Protein AF-A0A971KBB1-F1 (afdb_monomer_lite)

Secondary structure (DSSP, 8-state):
---HHHHTTTHHHHHHHHHHHHTTHHHHHHHHHHHHHTT-TTTHHHHHHHHGGGGTT---SS-SS-GGGGTTHHHHHHHH-

Sequence (81 aa):
MTTRAWEDRDYFLKADRFRLDWEWVTPAAQQLSKVILNERWNELPEVLAELAPRFADISIAKMTRPPETWAGAYRELTQKG

pLDDT: mean 86.5, std 11.85, range [46.81, 96.69]

Foldseek 3Di:
DPCPVVVVVCVVVVVVVVCVLCVVVVVLVVVLLVCLLVVVVVCNVVSVVVCCVVCVVPDDPDDPDDPVVCVCVSVVSNVVD

Radius of gyration: 18.1 Å; chains: 1; bounding box: 50×35×38 Å

Structure (mmCIF, N/CA/C/O backbone):
data_AF-A0A971KBB1-F1
#
_entry.id   AF-A0A971KBB1-F1
#
loop_
_atom_site.group_PDB
_atom_site.id
_atom_site.type_symbol
_atom_site.label_atom_id
_atom_site.label_alt_id
_atom_site.label_comp_id
_atom_site.label_asym_id
_atom_site.label_entity_id
_atom_site.label_seq_id
_atom_site.pdbx_PDB_ins_code
_atom_site.Cartn_x
_atom_site.Cartn_y
_atom_site.Cartn_z
_atom_site.occupancy
_atom_site.B_iso_or_equiv
_atom_site.auth_seq_id
_atom_site.auth_comp_id
_atom_site.auth_asym_id
_atom_site.auth_atom_id
_atom_site.pdbx_PDB_model_num
ATOM 1 N N . MET A 1 1 ? 33.771 18.073 -12.276 1.00 46.81 1 MET A N 1
ATOM 2 C CA . MET A 1 1 ? 32.389 17.982 -12.798 1.00 46.81 1 MET A CA 1
ATOM 3 C C . MET A 1 1 ? 32.026 16.508 -12.897 1.00 46.81 1 MET A C 1
ATOM 5 O O . MET A 1 1 ? 32.583 15.825 -13.744 1.00 46.81 1 MET A O 1
ATOM 9 N N . THR A 1 2 ? 31.191 16.000 -11.988 1.00 54.16 2 THR A N 1
ATOM 10 C CA . THR A 1 2 ? 31.010 14.546 -11.748 1.00 54.16 2 THR A CA 1
ATOM 11 C C . THR A 1 2 ? 29.676 13.999 -12.290 1.00 54.16 2 THR A C 1
ATOM 13 O O . THR A 1 2 ? 29.317 12.857 -12.036 1.00 54.16 2 THR A O 1
ATOM 16 N N . THR A 1 3 ? 28.933 14.778 -13.078 1.00 59.12 3 THR A N 1
ATOM 17 C CA . THR A 1 3 ? 27.618 14.382 -13.625 1.00 59.12 3 THR A CA 1
ATOM 18 C C . THR A 1 3 ? 27.691 13.612 -14.949 1.00 59.12 3 THR A C 1
ATOM 20 O O . THR A 1 3 ? 26.763 12.885 -15.280 1.00 59.12 3 THR A O 1
ATOM 23 N N . ARG A 1 4 ? 28.815 13.687 -15.674 1.00 56.59 4 ARG A N 1
ATOM 24 C CA . ARG A 1 4 ? 28.948 13.154 -17.045 1.00 56.59 4 ARG A CA 1
ATOM 25 C C . ARG A 1 4 ? 28.770 11.631 -17.146 1.00 56.59 4 ARG A C 1
ATOM 27 O O . ARG A 1 4 ? 28.177 11.135 -18.091 1.00 56.59 4 ARG A O 1
ATOM 34 N N . ALA A 1 5 ? 29.201 10.885 -16.126 1.00 60.81 5 ALA A N 1
ATOM 35 C CA . ALA A 1 5 ? 29.024 9.429 -16.080 1.00 60.81 5 ALA A CA 1
ATOM 36 C C . ALA A 1 5 ? 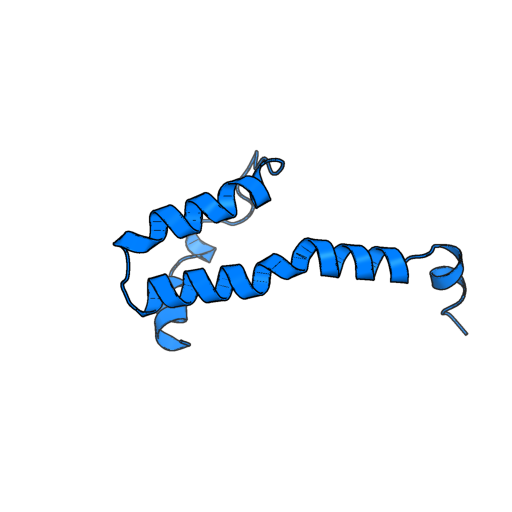27.557 8.985 -15.875 1.00 60.81 5 ALA A C 1
ATOM 38 O O . ALA A 1 5 ? 27.229 7.829 -16.142 1.00 60.81 5 ALA A O 1
ATOM 39 N N . TRP A 1 6 ? 26.686 9.878 -15.381 1.00 59.38 6 TRP A N 1
ATOM 40 C CA . TRP A 1 6 ? 25.254 9.611 -15.201 1.00 59.38 6 TRP A CA 1
ATOM 41 C C . TRP A 1 6 ? 24.444 9.903 -16.467 1.00 59.38 6 TRP A C 1
ATOM 43 O O . TRP A 1 6 ? 23.463 9.206 -16.731 1.00 59.38 6 TRP A O 1
ATOM 53 N N . GLU A 1 7 ? 24.876 10.900 -17.242 1.00 59.66 7 GLU A N 1
ATOM 54 C CA . GLU A 1 7 ? 24.271 11.289 -18.520 1.00 59.66 7 GLU A CA 1
ATOM 55 C C . GLU A 1 7 ? 24.504 10.224 -19.599 1.00 59.66 7 GLU A C 1
ATOM 57 O O . GLU A 1 7 ? 23.547 9.810 -20.242 1.00 59.66 7 GLU A O 1
ATOM 62 N N . ASP A 1 8 ? 25.714 9.661 -19.699 1.00 62.50 8 ASP A N 1
ATOM 63 C CA . ASP A 1 8 ? 26.049 8.628 -20.700 1.00 62.50 8 ASP A CA 1
ATOM 64 C C . ASP A 1 8 ? 25.289 7.292 -20.517 1.00 62.50 8 ASP A C 1
ATOM 66 O O . ASP A 1 8 ? 25.399 6.387 -21.343 1.00 62.50 8 ASP A O 1
ATOM 70 N N . ARG A 1 9 ? 24.550 7.119 -19.411 1.00 68.00 9 ARG A N 1
ATOM 71 C CA . ARG A 1 9 ? 23.857 5.863 -19.054 1.00 68.00 9 ARG A CA 1
ATOM 72 C C . ARG A 1 9 ? 22.339 5.997 -18.909 1.00 68.00 9 ARG A C 1
ATOM 74 O O . ARG A 1 9 ? 21.690 5.043 -18.448 1.00 68.00 9 ARG A O 1
ATOM 81 N N . ASP A 1 10 ? 21.789 7.159 -19.271 1.00 71.25 10 ASP A N 1
ATOM 82 C CA . ASP A 1 10 ? 20.357 7.480 -19.211 1.00 71.25 10 ASP A CA 1
ATOM 83 C C . ASP A 1 10 ? 19.721 7.219 -17.832 1.00 71.25 10 ASP A C 1
ATOM 85 O O . ASP A 1 10 ? 18.539 6.885 -17.709 1.00 71.25 10 ASP A O 1
ATOM 89 N N . TYR A 1 11 ? 20.497 7.337 -16.748 1.00 74.50 11 TYR A N 1
ATOM 90 C CA . TYR A 1 11 ? 19.999 7.000 -15.410 1.00 74.50 11 TYR A CA 1
ATOM 91 C C . TYR A 1 11 ? 18.878 7.934 -14.944 1.00 74.50 11 TYR A C 1
ATOM 93 O O . TYR A 1 11 ? 17.994 7.487 -14.217 1.00 74.50 11 TYR A O 1
ATOM 101 N N . PHE A 1 12 ? 18.867 9.192 -15.391 1.00 74.88 12 PHE A N 1
ATOM 102 C CA . PHE A 1 12 ? 17.773 10.124 -15.104 1.00 74.88 12 PHE A CA 1
ATOM 103 C C . PHE A 1 12 ? 16.460 9.688 -15.765 1.00 74.88 12 PHE A C 1
ATOM 105 O O . PHE A 1 12 ? 15.427 9.705 -15.105 1.00 74.88 12 PHE A O 1
ATOM 112 N N . LEU A 1 13 ? 16.505 9.208 -17.014 1.00 78.56 13 LEU A N 1
ATOM 113 C CA . LEU A 1 13 ? 15.330 8.673 -17.712 1.00 78.56 13 LEU A CA 1
ATOM 114 C C . LEU A 1 13 ? 14.812 7.396 -17.044 1.00 78.56 13 LEU A C 1
ATOM 116 O O . LEU A 1 13 ? 13.608 7.226 -16.880 1.00 78.56 13 LEU A O 1
ATOM 120 N N . LYS A 1 14 ? 15.716 6.514 -16.598 1.00 80.31 14 LYS A N 1
ATOM 121 C CA . LYS A 1 14 ? 15.341 5.319 -15.824 1.00 80.31 14 LYS A CA 1
ATOM 122 C C . LYS A 1 14 ? 14.705 5.691 -14.489 1.00 80.31 14 LYS A C 1
ATOM 124 O O . LYS A 1 14 ? 13.687 5.116 -14.127 1.00 80.31 14 LYS A O 1
ATOM 129 N N . ALA A 1 15 ? 15.282 6.646 -13.763 1.00 80.06 15 ALA A N 1
ATOM 130 C CA . ALA A 1 15 ? 14.728 7.112 -12.497 1.00 80.06 15 ALA A CA 1
ATOM 131 C C . ALA A 1 15 ? 13.334 7.726 -12.679 1.00 80.06 15 ALA A C 1
ATOM 133 O O . ALA A 1 15 ? 12.452 7.473 -11.865 1.00 80.06 15 ALA A O 1
ATOM 134 N N . ASP A 1 16 ? 13.121 8.491 -13.749 1.00 84.38 16 ASP A N 1
ATOM 135 C CA . ASP A 1 16 ? 11.823 9.096 -14.044 1.00 84.38 16 ASP A CA 1
ATOM 136 C C . ASP A 1 16 ? 10.773 8.052 -14.449 1.00 84.38 16 ASP A C 1
ATOM 138 O O . ASP A 1 16 ? 9.669 8.042 -13.908 1.00 84.38 16 ASP A O 1
ATOM 142 N N . ARG A 1 17 ? 11.160 7.076 -15.283 1.00 85.69 17 ARG A N 1
ATOM 143 C CA . ARG A 1 17 ? 10.350 5.887 -15.591 1.00 85.69 17 ARG A CA 1
ATOM 144 C C . ARG A 1 17 ? 9.897 5.175 -14.314 1.00 85.69 17 ARG A C 1
ATOM 146 O O . ARG A 1 17 ? 8.713 4.906 -14.159 1.00 85.69 17 ARG A O 1
ATOM 153 N N . PHE A 1 18 ? 10.817 4.939 -13.376 1.00 84.38 18 PHE A N 1
ATOM 154 C CA . PHE A 1 18 ? 10.472 4.321 -12.096 1.00 84.38 18 PHE A CA 1
ATOM 155 C C . PHE A 1 18 ? 9.502 5.172 -11.271 1.00 84.38 18 PHE A C 1
ATOM 157 O O . PHE A 1 18 ? 8.638 4.610 -10.611 1.00 84.38 18 PHE A O 1
ATOM 164 N N . ARG A 1 19 ? 9.596 6.506 -11.294 1.00 86.06 19 ARG A N 1
ATOM 165 C CA . ARG A 1 19 ? 8.607 7.351 -10.600 1.00 86.06 19 ARG A CA 1
ATOM 166 C C . ARG A 1 19 ? 7.216 7.190 -11.201 1.00 86.06 19 ARG A C 1
ATOM 168 O O . ARG A 1 19 ? 6.272 7.007 -10.443 1.00 86.06 19 ARG A O 1
ATOM 175 N N . LEU A 1 20 ? 7.108 7.207 -12.530 1.00 88.44 20 LEU A N 1
ATOM 176 C CA . LEU A 1 20 ? 5.840 7.003 -13.236 1.00 88.44 20 LEU A CA 1
ATOM 177 C C . LEU A 1 20 ? 5.253 5.612 -12.954 1.00 88.44 20 LEU A C 1
ATOM 179 O O . LEU A 1 20 ? 4.067 5.482 -12.667 1.00 88.44 20 LEU A O 1
ATOM 183 N N . ASP A 1 21 ? 6.088 4.571 -12.943 1.00 88.38 21 ASP A N 1
ATOM 184 C CA . ASP A 1 21 ? 5.647 3.207 -12.626 1.00 88.38 21 ASP A CA 1
ATOM 185 C C . ASP A 1 21 ? 5.118 3.081 -11.178 1.00 88.38 21 ASP A C 1
ATOM 187 O O . ASP A 1 21 ? 4.296 2.209 -10.889 1.00 88.38 21 ASP A O 1
ATOM 191 N N . TRP A 1 22 ? 5.554 3.964 -10.271 1.00 90.75 22 TRP A N 1
ATOM 192 C CA . TRP A 1 22 ? 5.188 3.983 -8.848 1.00 90.75 22 TRP A CA 1
ATOM 193 C C . TRP A 1 22 ? 4.196 5.092 -8.464 1.00 90.75 22 TRP A C 1
ATOM 195 O O . TRP A 1 22 ? 3.799 5.175 -7.300 1.00 90.75 22 TRP A O 1
ATOM 205 N N . GLU A 1 23 ? 3.735 5.905 -9.418 1.00 93.62 23 GLU A N 1
ATOM 206 C CA . GLU A 1 23 ? 2.829 7.037 -9.161 1.00 93.62 23 GLU A CA 1
ATOM 207 C C . GLU A 1 23 ? 1.515 6.608 -8.494 1.00 93.62 23 GLU A C 1
ATOM 209 O O . GLU A 1 23 ? 0.913 7.364 -7.735 1.00 93.62 23 GLU A O 1
ATOM 214 N N . TRP A 1 24 ? 1.090 5.366 -8.730 1.00 93.88 24 TRP A N 1
ATOM 215 C CA . TRP A 1 24 ? -0.127 4.792 -8.159 1.00 93.88 24 TRP A CA 1
ATOM 216 C C . TRP A 1 24 ? -0.064 4.589 -6.638 1.00 93.88 24 TRP A C 1
ATOM 218 O O . TRP A 1 24 ? -1.111 4.495 -5.999 1.00 93.88 24 TRP A O 1
ATOM 228 N N . VAL A 1 25 ? 1.129 4.511 -6.035 1.00 94.56 25 VAL A N 1
ATOM 229 C CA . VAL A 1 25 ? 1.280 4.117 -4.623 1.00 94.56 25 VAL A CA 1
ATOM 230 C C . VAL A 1 25 ? 0.704 5.156 -3.673 1.00 94.56 25 VAL A C 1
ATOM 232 O O . VAL A 1 25 ? -0.013 4.805 -2.737 1.00 94.56 25 VAL A O 1
ATOM 235 N N . THR A 1 26 ? 0.987 6.437 -3.904 1.00 93.88 26 THR A N 1
ATOM 236 C CA . THR A 1 26 ? 0.471 7.523 -3.063 1.00 93.88 26 THR A CA 1
ATOM 237 C C . THR A 1 26 ? -1.063 7.588 -3.048 1.00 93.88 26 THR A C 1
ATOM 239 O O . THR A 1 26 ? -1.622 7.556 -1.948 1.00 93.88 26 THR A O 1
ATOM 242 N N . PRO A 1 27 ? -1.777 7.647 -4.192 1.00 95.38 27 PRO A N 1
ATOM 243 C CA . PRO A 1 27 ? -3.238 7.681 -4.184 1.00 95.38 27 PRO A CA 1
ATOM 244 C C . PRO A 1 27 ? -3.849 6.398 -3.604 1.00 95.38 27 PRO A C 1
ATOM 246 O O . PRO A 1 27 ? -4.780 6.491 -2.806 1.00 95.38 27 PRO A O 1
ATOM 249 N N . ALA A 1 28 ? -3.282 5.223 -3.900 1.00 95.94 28 ALA A N 1
ATOM 250 C CA . ALA A 1 28 ? -3.711 3.957 -3.306 1.00 95.94 28 ALA A CA 1
ATOM 251 C C . ALA A 1 28 ? -3.602 3.956 -1.773 1.00 95.94 28 ALA A C 1
ATOM 253 O O . ALA A 1 28 ? -4.548 3.599 -1.070 1.00 95.94 28 ALA A O 1
ATOM 254 N N . ALA A 1 29 ? -2.461 4.398 -1.237 1.00 94.75 29 ALA A N 1
ATOM 255 C CA . ALA A 1 29 ? -2.253 4.490 0.203 1.00 94.75 29 ALA A CA 1
ATOM 256 C C . ALA A 1 29 ? -3.234 5.479 0.850 1.00 94.75 29 ALA A C 1
ATOM 258 O O . ALA A 1 29 ? -3.767 5.201 1.924 1.00 94.75 29 ALA A O 1
ATOM 259 N N . GLN A 1 30 ? -3.514 6.610 0.195 1.00 94.88 30 GLN A N 1
ATOM 260 C CA . GLN A 1 30 ? -4.492 7.590 0.674 1.00 94.88 30 GLN A CA 1
ATOM 261 C C . GLN A 1 30 ? -5.919 7.032 0.682 1.00 94.88 30 GLN A C 1
ATOM 263 O O . GLN A 1 30 ? -6.643 7.243 1.653 1.00 94.88 30 GLN A O 1
ATOM 268 N N . GLN A 1 31 ? -6.326 6.320 -0.370 1.00 95.69 31 GLN A N 1
ATOM 269 C CA . GLN A 1 31 ? -7.633 5.663 -0.456 1.00 95.69 31 GLN A CA 1
ATOM 270 C C . GLN A 1 31 ? -7.792 4.626 0.657 1.00 95.69 31 GLN A C 1
ATOM 272 O O . GLN A 1 31 ? -8.752 4.691 1.424 1.00 95.69 31 GLN A O 1
ATOM 277 N N . LEU A 1 32 ? -6.807 3.742 0.819 1.00 95.25 32 LEU A N 1
ATOM 278 C CA . LEU A 1 32 ? -6.819 2.725 1.867 1.00 95.25 32 LEU A CA 1
ATOM 279 C C . LEU A 1 32 ? -6.840 3.348 3.272 1.00 95.25 32 LEU A C 1
ATOM 281 O O . LEU A 1 32 ? -7.619 2.932 4.126 1.00 95.25 32 LEU A O 1
ATOM 285 N N . SER A 1 33 ? -6.042 4.396 3.499 1.00 94.50 33 SER A N 1
ATOM 286 C CA . SER A 1 33 ? -6.023 5.124 4.776 1.00 94.50 33 SER A CA 1
ATOM 287 C C . SER A 1 33 ? -7.384 5.745 5.086 1.00 94.50 33 SER A C 1
ATOM 289 O O . SER A 1 33 ? -7.863 5.628 6.207 1.00 94.50 33 SER A O 1
ATOM 291 N N . LYS A 1 34 ? -8.050 6.355 4.096 1.00 95.25 34 LYS A N 1
ATOM 292 C CA . LYS A 1 34 ? -9.397 6.919 4.266 1.00 95.25 34 LYS A CA 1
ATOM 293 C C . LYS A 1 34 ? -10.425 5.852 4.622 1.00 95.25 34 LYS A C 1
ATOM 295 O O . LYS A 1 34 ? -11.251 6.107 5.492 1.00 95.25 34 LYS A O 1
ATOM 300 N N . VAL A 1 35 ? -10.387 4.688 3.977 1.00 96.38 35 VAL A N 1
ATOM 301 C CA . VAL A 1 35 ? -11.300 3.577 4.292 1.00 96.38 35 VAL A CA 1
ATOM 302 C C . VAL A 1 35 ? -11.134 3.140 5.747 1.00 96.38 35 VAL A C 1
ATOM 304 O O . VAL A 1 35 ? -12.125 3.025 6.466 1.00 96.38 35 VAL A O 1
ATOM 307 N N . ILE A 1 36 ? -9.887 2.974 6.195 1.00 94.62 36 ILE A N 1
ATOM 308 C CA . ILE A 1 36 ? -9.564 2.549 7.562 1.00 94.62 36 ILE A CA 1
ATOM 309 C C . ILE A 1 36 ? -9.969 3.617 8.588 1.00 94.62 36 ILE A C 1
ATOM 311 O O . ILE A 1 36 ? -10.646 3.302 9.561 1.00 94.62 36 ILE A O 1
ATOM 315 N N . LEU A 1 37 ? -9.593 4.881 8.366 1.00 95.12 37 LEU A N 1
ATOM 316 C CA . LEU A 1 37 ? -9.856 5.984 9.301 1.00 95.12 37 LEU A CA 1
ATOM 317 C C . LEU A 1 37 ? -11.346 6.333 9.426 1.00 95.12 37 LEU A C 1
ATOM 319 O O . LEU A 1 37 ? -11.767 6.819 10.469 1.00 95.12 37 LEU A O 1
ATOM 323 N N . ASN A 1 38 ? -12.143 6.087 8.382 1.00 95.81 38 ASN A N 1
ATOM 324 C CA . ASN A 1 38 ? -13.594 6.304 8.402 1.00 95.81 38 ASN A CA 1
ATOM 325 C C . ASN A 1 38 ? -14.392 5.031 8.736 1.00 95.81 38 ASN A C 1
ATOM 327 O O . ASN A 1 38 ? -15.605 5.019 8.540 1.00 95.81 38 ASN A O 1
ATOM 331 N N . GLU A 1 39 ? -13.726 3.958 9.175 1.00 95.00 39 GLU A N 1
ATOM 332 C CA . GLU A 1 39 ? -14.346 2.681 9.557 1.00 95.00 39 GLU A CA 1
ATOM 333 C C . GLU A 1 39 ? -15.235 2.052 8.461 1.00 95.00 39 GLU A C 1
ATOM 335 O O . GLU A 1 39 ? -16.184 1.315 8.738 1.00 95.00 39 GLU A O 1
ATOM 340 N N . ARG A 1 40 ? -14.918 2.303 7.183 1.00 96.31 40 ARG A N 1
ATOM 341 C CA . ARG A 1 40 ? -15.679 1.809 6.019 1.00 96.31 40 ARG A CA 1
ATOM 342 C C . ARG A 1 40 ? -15.256 0.399 5.627 1.00 96.31 40 ARG A C 1
ATOM 344 O O . ARG A 1 40 ? -14.852 0.125 4.501 1.00 96.31 40 ARG A O 1
ATOM 351 N N . TRP A 1 41 ? -15.317 -0.522 6.580 1.00 94.56 41 TRP A N 1
ATOM 352 C CA . TRP A 1 41 ? -14.802 -1.886 6.420 1.00 94.56 41 TRP A CA 1
ATOM 353 C C . TRP A 1 41 ? -15.468 -2.676 5.285 1.00 94.56 41 TRP A C 1
ATOM 355 O O . TRP A 1 41 ? -14.870 -3.607 4.753 1.00 94.56 41 TRP A O 1
ATOM 365 N N . ASN A 1 42 ? -16.679 -2.288 4.885 1.00 96.69 42 ASN A N 1
ATOM 366 C CA . ASN A 1 42 ? -17.395 -2.830 3.731 1.00 96.69 42 ASN A CA 1
ATOM 367 C C . ASN A 1 42 ? -16.732 -2.499 2.380 1.00 96.69 42 ASN A C 1
ATOM 369 O O . ASN A 1 42 ? -16.859 -3.291 1.454 1.00 96.69 42 ASN A O 1
ATOM 373 N N . GLU A 1 43 ? -16.031 -1.367 2.266 1.00 95.38 43 GLU A N 1
ATOM 374 C CA . GLU A 1 43 ? -15.329 -0.931 1.044 1.00 95.38 43 GLU A CA 1
ATOM 375 C C . GLU A 1 43 ? -13.921 -1.550 0.938 1.00 95.38 43 GLU A C 1
ATOM 377 O O . GLU A 1 43 ? -13.342 -1.634 -0.144 1.00 95.38 43 GLU A O 1
ATOM 382 N N . LEU A 1 44 ? -13.360 -2.031 2.054 1.00 95.00 44 LEU A N 1
ATOM 383 C CA . LEU A 1 44 ? -11.991 -2.547 2.118 1.00 95.00 44 LEU A CA 1
ATOM 384 C C . LEU A 1 44 ? -11.696 -3.689 1.120 1.00 95.00 44 LEU A C 1
ATOM 386 O O . LEU A 1 44 ? -10.639 -3.636 0.488 1.00 95.00 44 LEU A O 1
ATOM 390 N N . PRO A 1 45 ? -12.563 -4.708 0.932 1.00 96.12 45 PRO A N 1
ATOM 391 C CA . PRO A 1 45 ? -12.289 -5.786 -0.019 1.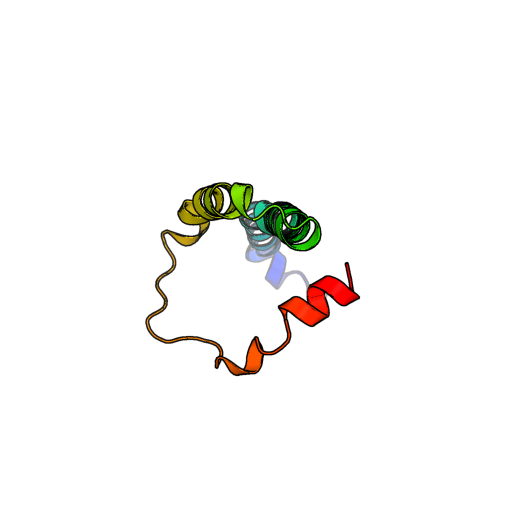00 96.12 45 PRO A CA 1
ATOM 392 C C . PRO A 1 45 ? -12.139 -5.298 -1.463 1.00 96.12 45 PRO A C 1
ATOM 394 O O . PRO A 1 45 ? -11.290 -5.810 -2.188 1.00 96.12 45 PRO A O 1
ATOM 397 N N . GLU A 1 46 ? -12.929 -4.302 -1.867 1.00 95.38 46 GLU A N 1
ATOM 398 C CA . GLU A 1 46 ? -12.880 -3.720 -3.211 1.00 95.38 46 GLU A CA 1
ATOM 399 C C . GLU A 1 46 ? -11.556 -2.983 -3.431 1.00 95.38 46 GLU A C 1
ATOM 401 O O . GLU A 1 46 ? -10.834 -3.287 -4.379 1.00 95.38 46 GLU A O 1
ATOM 406 N N . VAL A 1 47 ? -11.161 -2.125 -2.483 1.00 95.25 47 VAL A N 1
ATOM 407 C CA . VAL A 1 47 ? -9.870 -1.415 -2.533 1.00 95.25 47 VAL A CA 1
ATOM 408 C C . VAL A 1 47 ? -8.687 -2.388 -2.568 1.00 95.25 47 VAL A C 1
ATOM 410 O O . VAL A 1 47 ? -7.716 -2.170 -3.288 1.00 95.25 47 VAL A O 1
ATOM 413 N N . LEU A 1 48 ? -8.743 -3.492 -1.817 1.00 94.44 48 LEU A N 1
ATOM 414 C CA . LEU A 1 48 ? -7.695 -4.516 -1.862 1.00 94.44 48 LEU A CA 1
ATOM 415 C C . LEU A 1 48 ? -7.668 -5.269 -3.201 1.00 94.44 48 LEU A C 1
ATOM 417 O O . LEU A 1 48 ? -6.586 -5.600 -3.689 1.00 94.44 48 LEU A O 1
ATOM 421 N N . ALA A 1 49 ? -8.827 -5.525 -3.811 1.00 95.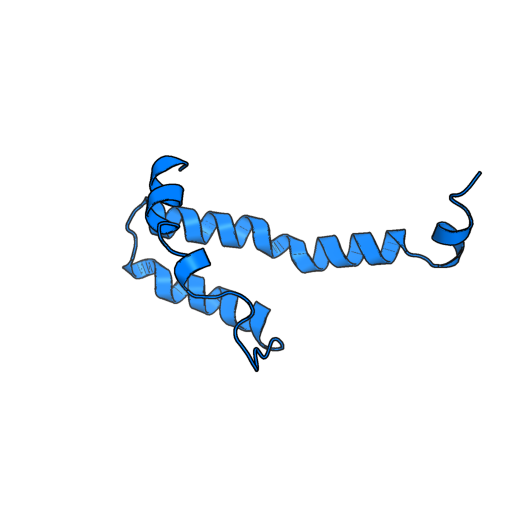19 49 ALA A N 1
ATOM 422 C CA . ALA A 1 49 ? -8.912 -6.170 -5.119 1.00 95.19 49 ALA A CA 1
ATOM 423 C C . ALA A 1 49 ? -8.317 -5.291 -6.232 1.00 95.19 49 ALA A C 1
ATOM 425 O O . ALA A 1 49 ? -7.601 -5.809 -7.088 1.00 95.19 49 ALA A O 1
ATOM 426 N N . GLU A 1 50 ? -8.525 -3.971 -6.182 1.00 94.25 50 GLU A N 1
ATOM 427 C CA . GLU A 1 50 ? -7.892 -3.007 -7.100 1.00 94.25 50 GLU A CA 1
ATOM 428 C C . GLU A 1 50 ? -6.356 -3.039 -7.023 1.00 94.25 50 GLU A C 1
ATOM 430 O O . GLU A 1 50 ? -5.665 -2.806 -8.019 1.00 94.25 50 GLU A O 1
ATOM 435 N N . LEU A 1 51 ? -5.807 -3.359 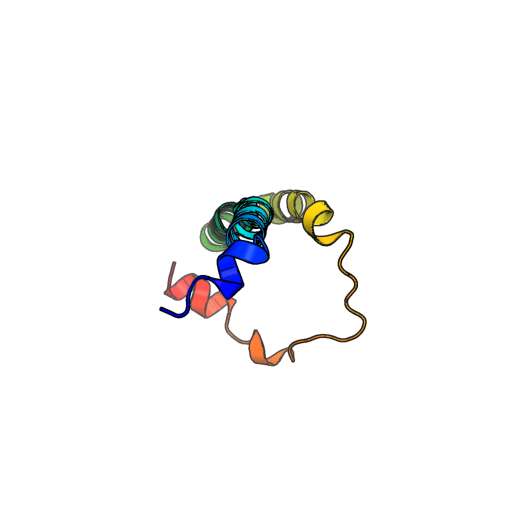-5.848 1.00 94.38 51 LEU A N 1
ATOM 436 C CA . LEU A 1 51 ? -4.367 -3.453 -5.624 1.00 94.38 51 LEU A CA 1
ATOM 437 C C . LEU A 1 51 ? -3.763 -4.782 -6.082 1.00 94.38 51 LEU A C 1
ATOM 439 O O . LEU A 1 51 ? -2.575 -4.820 -6.400 1.00 94.38 51 LEU A O 1
ATOM 443 N N . ALA A 1 52 ? -4.545 -5.861 -6.147 1.00 92.62 52 ALA A N 1
ATOM 444 C CA . ALA A 1 52 ? -4.030 -7.198 -6.441 1.00 92.62 52 ALA A CA 1
ATOM 445 C C . ALA A 1 52 ? -3.202 -7.281 -7.746 1.00 92.62 52 ALA A C 1
ATOM 447 O O . ALA A 1 52 ? -2.104 -7.842 -7.701 1.00 92.62 52 ALA A O 1
ATOM 448 N N . PRO A 1 53 ? -3.613 -6.670 -8.881 1.00 92.81 53 PRO A N 1
ATOM 449 C CA . PRO A 1 53 ? -2.818 -6.688 -10.110 1.00 92.81 53 PRO A CA 1
ATOM 450 C C . PRO A 1 53 ? -1.453 -6.001 -9.974 1.00 92.81 53 PRO A C 1
ATOM 452 O O . PRO A 1 53 ? -0.504 -6.399 -10.642 1.00 92.81 53 PRO A O 1
ATOM 455 N N . ARG A 1 54 ? -1.318 -4.996 -9.094 1.00 93.19 54 ARG A N 1
ATOM 456 C CA . ARG A 1 54 ? -0.045 -4.282 -8.868 1.00 93.19 54 ARG A CA 1
ATOM 457 C C . ARG A 1 54 ? 1.014 -5.163 -8.204 1.00 93.19 54 ARG A C 1
ATOM 459 O O . ARG A 1 54 ? 2.199 -4.865 -8.311 1.00 93.19 54 ARG A O 1
ATOM 466 N N . PHE A 1 55 ? 0.590 -6.238 -7.541 1.00 90.75 55 PHE A N 1
ATOM 467 C CA . PHE A 1 55 ? 1.461 -7.193 -6.858 1.00 90.75 55 PHE A CA 1
ATOM 468 C C . PHE A 1 55 ? 1.520 -8.561 -7.549 1.00 90.75 55 PHE A C 1
ATOM 470 O O . PHE A 1 55 ? 2.146 -9.470 -7.011 1.00 90.75 55 PHE A O 1
ATOM 477 N N . ALA A 1 56 ? 0.902 -8.722 -8.725 1.00 91.12 56 ALA A N 1
ATOM 478 C CA . ALA A 1 56 ? 0.784 -10.017 -9.401 1.00 91.12 56 ALA A CA 1
ATOM 479 C C . ALA A 1 56 ? 2.145 -10.674 -9.697 1.00 91.12 56 ALA A C 1
ATOM 481 O O . ALA A 1 56 ? 2.285 -11.888 -9.565 1.00 91.12 56 ALA A O 1
ATOM 482 N N . ASP A 1 57 ? 3.157 -9.866 -10.019 1.00 90.69 57 ASP A N 1
ATOM 483 C CA . ASP A 1 57 ? 4.515 -10.336 -10.319 1.00 90.69 57 ASP A CA 1
ATOM 484 C C . ASP A 1 57 ? 5.406 -10.465 -9.066 1.00 90.69 57 ASP A C 1
ATOM 486 O O . ASP A 1 57 ? 6.583 -10.823 -9.158 1.00 90.69 57 ASP A O 1
ATOM 490 N N . ILE A 1 58 ? 4.876 -10.160 -7.876 1.00 89.19 58 ILE A N 1
ATOM 491 C CA . ILE A 1 58 ? 5.631 -10.147 -6.620 1.00 89.19 58 ILE A CA 1
ATOM 492 C C . ILE A 1 58 ? 5.344 -11.430 -5.839 1.00 89.19 58 ILE A C 1
ATOM 494 O O . ILE A 1 58 ? 4.258 -11.632 -5.302 1.00 89.19 58 ILE A O 1
ATOM 498 N N . SER A 1 59 ? 6.365 -12.279 -5.704 1.00 86.75 59 SER A N 1
ATOM 499 C CA . SER A 1 59 ? 6.315 -13.486 -4.874 1.00 86.75 59 SER A CA 1
ATOM 500 C C . SER A 1 59 ? 7.237 -13.355 -3.664 1.00 86.75 59 SER A C 1
ATOM 502 O O . SER A 1 59 ? 8.437 -13.104 -3.797 1.00 86.75 59 SER A O 1
ATOM 504 N N . ILE A 1 60 ? 6.680 -13.525 -2.462 1.00 85.50 60 ILE A N 1
ATOM 505 C CA . ILE A 1 60 ? 7.424 -13.441 -1.201 1.00 85.50 60 ILE A CA 1
ATOM 506 C C . ILE A 1 60 ? 7.662 -14.859 -0.671 1.00 85.50 60 ILE A C 1
ATOM 508 O O . ILE A 1 60 ? 6.802 -15.440 -0.016 1.00 85.50 60 ILE A O 1
ATOM 512 N N . ALA A 1 61 ? 8.856 -15.407 -0.912 1.00 87.38 61 ALA A N 1
ATOM 513 C CA . ALA A 1 61 ? 9.242 -16.734 -0.410 1.00 87.38 61 ALA A CA 1
ATOM 514 C C . ALA A 1 61 ? 9.486 -16.762 1.113 1.00 87.38 61 ALA A C 1
ATOM 516 O O . ALA A 1 61 ? 9.354 -17.798 1.761 1.00 87.38 61 ALA A O 1
ATOM 517 N N . LYS A 1 62 ? 9.861 -15.618 1.693 1.00 89.12 62 LYS A N 1
ATOM 518 C CA . LYS A 1 62 ? 10.078 -15.436 3.130 1.00 89.12 62 LYS A CA 1
ATOM 519 C C . LYS A 1 62 ? 9.664 -14.026 3.516 1.00 89.12 62 LYS A C 1
ATOM 521 O O . LYS A 1 62 ? 10.057 -13.076 2.840 1.00 89.12 62 LYS A O 1
ATOM 526 N N . MET A 1 63 ? 8.918 -13.882 4.612 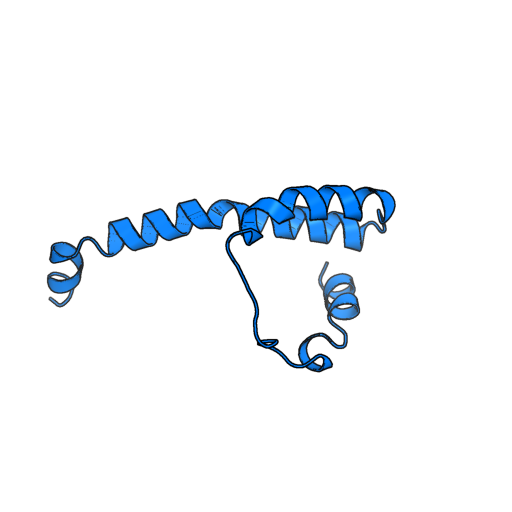1.00 85.81 63 MET A N 1
ATOM 527 C CA . MET A 1 63 ? 8.537 -12.553 5.090 1.00 85.81 63 MET A CA 1
ATOM 528 C C . MET A 1 63 ? 9.766 -11.689 5.365 1.00 85.81 63 MET A C 1
ATOM 530 O O . MET A 1 63 ? 10.716 -12.105 6.029 1.00 85.81 63 MET A O 1
ATOM 534 N N . THR A 1 64 ? 9.732 -10.472 4.828 1.00 86.81 64 THR A N 1
ATOM 535 C CA . THR A 1 64 ? 10.833 -9.501 4.883 1.00 86.81 64 THR A CA 1
AT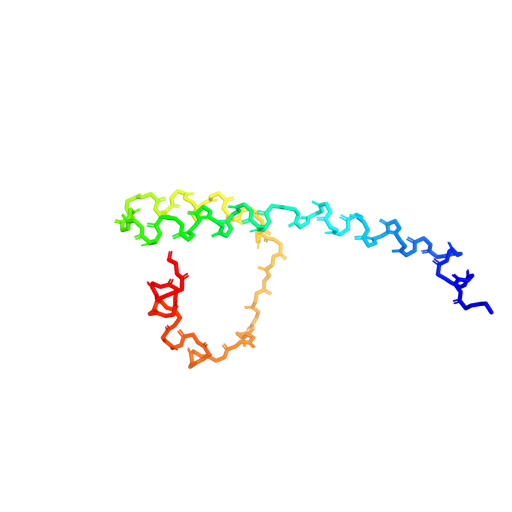OM 536 C C . THR A 1 64 ? 10.857 -8.706 6.187 1.00 86.81 64 THR A C 1
ATOM 538 O O . THR A 1 64 ? 11.848 -8.029 6.476 1.00 86.81 64 THR A O 1
ATOM 541 N N . ARG A 1 65 ? 9.775 -8.763 6.971 1.00 88.19 65 ARG A N 1
ATOM 542 C CA . ARG A 1 65 ? 9.622 -8.096 8.266 1.00 88.19 65 ARG A CA 1
ATOM 543 C C . ARG A 1 65 ? 8.963 -9.043 9.268 1.00 88.19 65 ARG A C 1
ATOM 545 O O . ARG A 1 65 ? 8.047 -9.769 8.878 1.00 88.19 65 ARG A O 1
ATOM 552 N N . PRO A 1 66 ? 9.414 -9.046 10.529 1.00 90.88 66 PRO A N 1
ATOM 553 C CA . PRO A 1 66 ? 8.792 -9.849 11.566 1.00 90.88 66 PRO A CA 1
ATOM 554 C C . PRO A 1 66 ? 7.499 -9.158 12.073 1.00 90.88 66 PRO A C 1
ATOM 556 O O . PRO A 1 66 ? 7.376 -7.933 11.932 1.00 90.88 66 PRO A O 1
ATOM 559 N N . PRO A 1 67 ? 6.511 -9.901 12.610 1.00 87.12 67 PRO A N 1
ATOM 560 C CA . PRO A 1 67 ? 5.182 -9.372 12.955 1.00 87.12 67 PRO A CA 1
ATOM 561 C C . PRO A 1 67 ? 5.202 -8.178 13.914 1.00 87.12 67 PRO A C 1
ATOM 563 O O . PRO A 1 67 ? 4.367 -7.281 13.819 1.00 87.12 67 PRO A O 1
ATOM 566 N N . GLU A 1 68 ? 6.191 -8.131 14.800 1.00 91.56 68 GLU A N 1
ATOM 567 C CA . GLU A 1 68 ? 6.380 -7.090 15.809 1.00 91.56 68 GLU A CA 1
ATOM 568 C C . GLU A 1 68 ? 6.637 -5.723 15.167 1.00 91.56 68 GLU A C 1
ATOM 570 O O . GLU A 1 68 ? 6.328 -4.699 15.766 1.00 91.56 68 GLU A O 1
ATOM 575 N N . THR A 1 69 ? 7.123 -5.697 13.919 1.00 91.06 69 THR A N 1
ATOM 576 C CA . THR A 1 69 ? 7.290 -4.454 13.142 1.00 91.06 69 THR A CA 1
ATOM 577 C C . THR A 1 69 ? 5.953 -3.751 12.898 1.00 91.06 69 THR A C 1
ATOM 579 O O . THR A 1 69 ? 5.914 -2.535 12.751 1.00 91.06 69 THR A O 1
ATOM 582 N N . TRP A 1 70 ? 4.855 -4.506 12.855 1.00 88.50 70 TRP A N 1
ATOM 583 C CA . TRP A 1 70 ? 3.514 -3.990 12.579 1.00 88.50 70 TRP A CA 1
ATOM 584 C C . TRP A 1 70 ? 2.696 -3.752 13.852 1.00 88.50 70 TRP A C 1
ATOM 586 O O . TRP A 1 70 ? 1.578 -3.233 13.786 1.00 88.50 70 TRP A O 1
ATOM 596 N N . ALA A 1 71 ? 3.229 -4.127 15.018 1.00 91.81 71 ALA A N 1
ATOM 597 C CA . ALA A 1 71 ? 2.534 -3.974 16.284 1.00 91.81 71 ALA A CA 1
ATOM 598 C C . ALA A 1 71 ? 2.244 -2.489 16.554 1.00 91.81 71 ALA A C 1
ATOM 600 O O . ALA A 1 71 ? 3.146 -1.664 16.639 1.00 91.81 71 ALA A O 1
ATOM 601 N N . GLY A 1 72 ? 0.961 -2.145 16.694 1.00 91.56 72 GLY A N 1
ATOM 602 C CA . GLY A 1 72 ? 0.531 -0.766 16.941 1.00 91.56 72 GLY A CA 1
ATOM 603 C C . GLY A 1 72 ? 0.373 0.109 15.694 1.00 91.56 72 GLY A C 1
ATOM 604 O O . GLY A 1 72 ? -0.091 1.234 15.844 1.00 91.56 72 GLY A O 1
ATOM 605 N N . ALA A 1 73 ? 0.636 -0.395 14.482 1.00 90.88 73 ALA A N 1
ATOM 606 C CA . ALA A 1 73 ? 0.521 0.387 13.245 1.00 90.88 73 ALA A CA 1
ATOM 607 C C . ALA A 1 73 ? -0.880 0.992 13.038 1.00 90.88 73 ALA A C 1
ATOM 609 O O . ALA A 1 73 ? -1.002 2.151 12.654 1.00 90.88 73 ALA A O 1
ATOM 610 N N . TYR A 1 74 ? -1.941 0.243 13.365 1.00 89.44 74 TYR A N 1
ATOM 611 C CA . TYR A 1 74 ? -3.312 0.767 13.331 1.00 89.44 74 TYR A CA 1
ATOM 612 C C . TYR A 1 74 ? -3.496 1.949 14.290 1.00 89.44 74 TYR A C 1
ATOM 614 O O . TYR A 1 74 ? -4.018 2.990 13.908 1.00 89.44 74 TYR A O 1
ATOM 622 N N . ARG A 1 75 ? -3.000 1.812 15.524 1.00 92.38 75 ARG A N 1
ATOM 623 C CA . ARG A 1 75 ? -3.075 2.867 16.539 1.00 92.38 75 ARG A CA 1
ATOM 624 C C . ARG A 1 75 ? -2.331 4.117 16.081 1.00 92.38 75 ARG A C 1
ATOM 626 O O . ARG A 1 75 ? -2.868 5.211 16.190 1.00 92.38 75 ARG A O 1
ATOM 633 N N . GLU A 1 76 ? -1.126 3.953 15.540 1.00 92.31 76 GLU A N 1
ATOM 634 C CA . GLU A 1 76 ? -0.365 5.069 14.980 1.00 92.31 76 GLU A CA 1
ATOM 635 C C . GLU A 1 76 ? -1.100 5.749 13.828 1.00 92.31 76 GLU A C 1
ATOM 637 O O . GLU A 1 76 ? -1.138 6.976 13.779 1.00 92.31 76 GLU A O 1
ATOM 642 N N . LEU A 1 77 ? -1.698 4.968 12.924 1.00 90.19 77 LEU A N 1
ATOM 643 C CA . LEU A 1 77 ? -2.477 5.499 11.811 1.00 90.19 77 LEU A CA 1
ATOM 644 C C . LEU A 1 77 ? -3.650 6.342 12.324 1.00 90.19 77 LEU A C 1
ATOM 646 O O . LEU A 1 77 ? -3.810 7.471 11.882 1.00 90.19 77 LEU A O 1
ATOM 650 N N . THR A 1 78 ? -4.404 5.845 13.309 1.00 90.12 78 THR A N 1
ATOM 651 C CA . THR A 1 78 ? -5.529 6.583 13.917 1.00 90.12 78 THR A CA 1
ATOM 652 C C . THR A 1 78 ? -5.113 7.799 14.747 1.00 90.12 78 THR A C 1
ATOM 654 O O . THR A 1 78 ? -5.929 8.678 14.978 1.00 90.12 78 THR A O 1
ATOM 657 N N . GLN A 1 79 ? -3.870 7.851 15.237 1.00 88.44 79 GLN A N 1
ATOM 658 C CA . GLN A 1 79 ? -3.357 8.986 16.016 1.00 88.44 79 GLN A CA 1
ATOM 659 C C . GLN A 1 79 ? -2.754 10.089 15.138 1.00 88.44 79 GLN A C 1
ATOM 661 O O . GLN A 1 79 ? -2.679 11.235 15.575 1.00 88.44 79 GLN A O 1
ATOM 666 N N . LYS A 1 80 ? -2.256 9.733 13.946 1.00 78.06 80 LYS A N 1
ATOM 667 C CA . LYS A 1 80 ? -1.630 10.658 12.986 1.00 78.06 80 LYS A CA 1
ATOM 668 C C . LYS A 1 80 ? -2.601 11.160 11.912 1.00 78.06 80 LYS A C 1
ATOM 670 O O . LYS A 1 80 ? -2.315 12.197 11.316 1.00 78.06 80 LYS A O 1
ATOM 675 N N . GLY A 1 81 ? -3.647 10.387 11.613 1.00 59.81 81 GLY A N 1
ATOM 676 C CA . GLY A 1 81 ? -4.723 10.737 10.679 1.00 59.81 81 GLY A CA 1
ATOM 677 C C . GLY A 1 81 ? -5.718 11.712 11.284 1.00 59.81 81 GLY A C 1
ATOM 678 O O . GLY A 1 81 ? -6.256 12.515 10.492 1.00 59.81 81 GLY A O 1
#